Protein AF-A0A8H4XJY9-F1 (afdb_monomer_lite)

Radius of gyration: 16.16 Å; chains: 1; bounding box: 42×46×30 Å

Structure (mmCIF, N/CA/C/O backbone):
data_AF-A0A8H4XJY9-F1
#
_entry.id   AF-A0A8H4XJY9-F1
#
loop_
_atom_site.group_PDB
_atom_site.id
_atom_site.type_symbol
_atom_site.label_atom_id
_atom_site.label_alt_id
_atom_site.label_comp_id
_atom_site.label_asym_id
_atom_site.label_entity_id
_atom_site.label_seq_id
_atom_site.pdbx_PDB_ins_code
_atom_site.Cartn_x
_atom_site.Cartn_y
_atom_site.Cartn_z
_atom_site.occupancy
_atom_site.B_iso_or_equiv
_atom_site.auth_seq_id
_atom_site.auth_comp_id
_atom_site.auth_asym_id
_atom_site.auth_atom_id
_atom_site.pdbx_PDB_model_num
ATOM 1 N N . MET A 1 1 ? 28.088 33.452 -15.073 1.00 47.16 1 MET A N 1
ATOM 2 C CA . MET A 1 1 ? 26.751 33.567 -14.456 1.00 47.16 1 MET A CA 1
ATOM 3 C C . MET A 1 1 ? 26.428 32.186 -13.914 1.00 47.16 1 MET A C 1
ATOM 5 O O . MET A 1 1 ? 26.404 31.255 -14.706 1.00 47.16 1 MET A O 1
ATOM 9 N N . ILE A 1 2 ? 26.372 32.020 -12.593 1.00 55.94 2 ILE A N 1
ATOM 10 C CA . ILE A 1 2 ? 26.148 30.717 -11.950 1.00 55.94 2 ILE A CA 1
ATOM 11 C C . ILE A 1 2 ? 24.665 30.687 -11.594 1.00 55.94 2 ILE A C 1
ATOM 13 O O . ILE A 1 2 ? 24.213 31.558 -10.857 1.00 55.94 2 ILE A O 1
ATOM 17 N N . ALA A 1 3 ? 23.905 29.767 -12.183 1.00 64.62 3 ALA A N 1
ATOM 18 C CA . ALA A 1 3 ? 22.497 29.603 -11.847 1.00 64.62 3 ALA A CA 1
ATOM 19 C C . ALA A 1 3 ? 22.387 28.984 -10.446 1.00 64.62 3 ALA A C 1
ATOM 21 O O . ALA A 1 3 ? 23.001 27.953 -10.175 1.00 64.62 3 ALA A O 1
ATOM 22 N N . SER A 1 4 ? 21.632 29.627 -9.560 1.00 72.00 4 SER A N 1
ATOM 23 C CA . SER A 1 4 ? 21.291 29.118 -8.232 1.00 72.00 4 SER A CA 1
ATOM 24 C C . SER A 1 4 ? 19.888 28.522 -8.263 1.00 72.00 4 SER A C 1
ATOM 26 O O . SER A 1 4 ? 18.955 29.158 -8.747 1.00 72.00 4 SER A O 1
ATOM 28 N N . VAL A 1 5 ? 19.739 27.298 -7.755 1.00 76.44 5 VAL A N 1
ATOM 29 C CA . VAL A 1 5 ? 18.430 26.663 -7.567 1.00 76.44 5 VAL A CA 1
ATOM 30 C C . VAL A 1 5 ? 17.762 27.318 -6.360 1.00 76.44 5 VAL A C 1
ATOM 32 O O . VAL A 1 5 ? 18.230 27.163 -5.236 1.00 76.44 5 VAL A O 1
ATOM 35 N N . GLU A 1 6 ? 16.697 28.079 -6.601 1.00 72.56 6 GLU A N 1
ATOM 36 C CA . GLU A 1 6 ? 15.951 28.799 -5.556 1.00 72.56 6 GLU A CA 1
ATOM 37 C C . GLU A 1 6 ? 14.914 27.914 -4.853 1.00 72.56 6 GLU A C 1
ATOM 39 O O . GLU A 1 6 ? 14.507 28.198 -3.728 1.00 72.56 6 GLU A O 1
ATOM 44 N N . TRP A 1 7 ? 14.503 26.819 -5.495 1.00 56.69 7 TRP A N 1
ATOM 45 C CA . TRP A 1 7 ? 13.544 25.875 -4.943 1.00 56.69 7 TRP A CA 1
ATOM 46 C C . TRP A 1 7 ? 13.776 24.476 -5.507 1.00 56.69 7 TRP A C 1
ATOM 48 O O . TRP A 1 7 ? 13.939 24.296 -6.714 1.00 56.69 7 TRP A O 1
ATOM 58 N N . ALA A 1 8 ? 13.771 23.491 -4.618 1.00 61.44 8 ALA A N 1
ATOM 59 C CA . ALA A 1 8 ? 13.708 22.082 -4.959 1.00 61.44 8 ALA A CA 1
ATOM 60 C C . ALA A 1 8 ? 12.428 21.511 -4.343 1.00 61.44 8 ALA A C 1
ATOM 62 O O . ALA A 1 8 ? 12.099 21.816 -3.193 1.00 61.44 8 ALA A O 1
ATOM 63 N N . THR A 1 9 ? 11.707 20.684 -5.100 1.00 55.88 9 THR A N 1
ATOM 64 C CA . THR A 1 9 ? 10.664 19.815 -4.547 1.00 55.88 9 THR A CA 1
ATOM 65 C C . THR A 1 9 ? 11.265 18.976 -3.422 1.00 55.88 9 THR A C 1
ATOM 67 O O . THR A 1 9 ? 12.383 18.479 -3.571 1.00 55.88 9 THR A O 1
ATOM 70 N N . SER A 1 10 ? 10.538 18.777 -2.318 1.00 54.72 10 SER A N 1
ATOM 71 C CA . SER A 1 10 ? 10.903 17.716 -1.373 1.00 54.72 10 SER A CA 1
ATOM 72 C C . SER A 1 10 ? 11.028 16.395 -2.143 1.00 54.72 10 SER A C 1
ATOM 74 O O . SER A 1 10 ? 10.268 16.174 -3.087 1.00 54.72 10 SER A O 1
ATOM 76 N N . GLU A 1 11 ? 11.974 15.528 -1.769 1.00 66.62 11 GLU A N 1
ATOM 77 C CA . GLU A 1 11 ? 12.226 14.215 -2.401 1.00 66.62 11 GLU A CA 1
ATOM 78 C C . GLU A 1 11 ? 11.092 13.204 -2.131 1.00 66.62 11 GLU A C 1
ATOM 80 O O . GLU A 1 11 ? 11.316 12.037 -1.818 1.00 66.62 11 GLU A O 1
ATOM 85 N N . THR A 1 12 ? 9.843 13.661 -2.184 1.00 67.75 12 THR A N 1
ATOM 86 C CA . THR A 1 12 ? 8.674 12.812 -2.021 1.00 67.75 12 THR A CA 1
ATOM 87 C C . THR A 1 12 ? 8.474 12.088 -3.346 1.00 67.75 12 THR A C 1
ATOM 89 O O . THR A 1 12 ? 8.317 12.754 -4.374 1.00 67.75 12 THR A O 1
ATOM 92 N N . PRO A 1 13 ? 8.507 10.748 -3.361 1.00 77.50 13 PRO A N 1
ATOM 93 C CA . PRO A 1 13 ? 8.256 10.011 -4.587 1.00 77.50 13 PRO A CA 1
ATOM 94 C C . PRO A 1 13 ? 6.839 10.328 -5.094 1.00 77.50 13 PRO A C 1
ATOM 96 O O . PRO A 1 13 ? 5.952 10.571 -4.273 1.00 77.50 13 PRO A O 1
ATOM 99 N N . PRO A 1 14 ? 6.592 10.338 -6.415 1.00 85.44 14 PRO A N 1
ATOM 100 C CA . PRO A 1 14 ? 5.239 10.443 -6.951 1.00 85.44 14 PRO A CA 1
ATOM 101 C C . PRO A 1 14 ? 4.341 9.363 -6.335 1.00 85.44 14 PRO A C 1
ATOM 103 O O . PRO A 1 14 ? 4.655 8.173 -6.417 1.00 85.44 14 PRO A O 1
ATOM 106 N N . LEU A 1 15 ? 3.251 9.807 -5.706 1.00 90.12 15 LEU A N 1
ATOM 107 C CA . LEU A 1 15 ? 2.225 8.977 -5.078 1.00 90.12 15 LEU A CA 1
ATOM 108 C C . LEU A 1 15 ? 0.909 9.204 -5.816 1.00 90.12 15 LEU A C 1
ATOM 110 O O . LEU A 1 15 ? 0.462 10.344 -5.920 1.00 90.12 15 LEU A O 1
ATOM 114 N N . GLU A 1 16 ? 0.289 8.136 -6.294 1.00 91.50 16 GLU A N 1
ATOM 115 C CA . GLU A 1 16 ? -0.955 8.194 -7.060 1.00 91.50 16 GLU A CA 1
ATOM 116 C C . GLU A 1 16 ? -1.907 7.063 -6.668 1.00 91.50 16 GLU A C 1
ATOM 118 O O . GLU A 1 16 ? -1.515 6.104 -5.998 1.00 91.50 16 GLU A O 1
ATOM 123 N N . LEU A 1 17 ? -3.169 7.184 -7.094 1.00 94.00 17 LEU A N 1
ATOM 124 C CA . LEU A 1 17 ? -4.217 6.170 -6.899 1.00 94.00 17 LEU A CA 1
ATOM 125 C C . LEU A 1 17 ? -4.333 5.692 -5.430 1.00 94.00 17 LEU A C 1
ATOM 127 O O . LEU A 1 17 ? -4.168 4.499 -5.149 1.00 94.00 17 LEU A O 1
ATOM 131 N N . PRO A 1 18 ? -4.561 6.610 -4.467 1.00 94.94 18 PRO A N 1
ATOM 132 C CA . PRO A 1 18 ? -4.663 6.243 -3.064 1.00 94.94 18 PRO A CA 1
ATOM 133 C C . PRO A 1 18 ? -5.955 5.467 -2.785 1.00 94.94 18 PRO A C 1
ATOM 135 O O . PRO A 1 18 ? -7.036 5.830 -3.245 1.00 94.94 18 PRO A O 1
ATOM 138 N N . THR A 1 19 ? -5.851 4.442 -1.948 1.00 97.00 19 THR A N 1
ATOM 139 C CA . THR A 1 19 ? -6.973 3.654 -1.441 1.00 97.00 19 THR A CA 1
ATOM 140 C C . THR A 1 19 ? -6.792 3.362 0.051 1.00 97.00 19 THR A C 1
ATOM 142 O O . THR A 1 19 ? -5.705 3.514 0.615 1.00 97.00 19 THR A O 1
ATOM 145 N N . LEU A 1 20 ? -7.867 2.953 0.713 1.00 97.25 20 LEU A N 1
ATOM 146 C CA . LEU A 1 20 ? -7.906 2.609 2.136 1.00 97.25 20 LEU A CA 1
ATOM 147 C C . LEU A 1 20 ? -8.971 1.537 2.379 1.00 97.25 20 LEU A C 1
ATOM 149 O O . LEU A 1 20 ? -9.737 1.210 1.472 1.00 97.25 20 LEU A O 1
ATOM 153 N N . ASN A 1 21 ? -9.048 0.998 3.597 1.00 96.81 21 ASN A N 1
ATOM 154 C CA . ASN A 1 21 ? -10.118 0.067 3.953 1.00 96.81 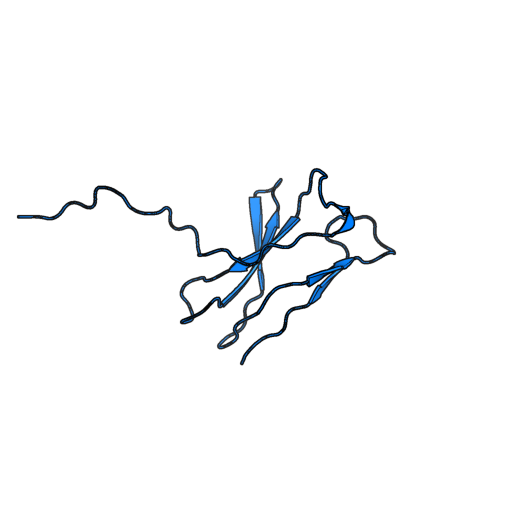21 ASN A CA 1
ATOM 155 C C . ASN A 1 21 ? -11.493 0.762 3.855 1.00 96.81 21 ASN A C 1
ATOM 157 O O . ASN A 1 21 ? -11.752 1.674 4.643 1.00 96.81 21 ASN A O 1
ATOM 161 N N . PRO A 1 22 ? -12.410 0.331 2.962 1.00 94.69 22 PRO A N 1
ATOM 162 C CA . PRO A 1 22 ? -13.677 1.028 2.731 1.00 94.69 22 PRO A CA 1
ATOM 163 C C . PRO A 1 22 ? -14.543 1.231 3.985 1.00 94.69 22 PRO A C 1
ATOM 165 O O . PRO A 1 22 ? -15.321 2.184 4.043 1.00 94.69 22 PRO A O 1
ATOM 168 N N . ALA A 1 23 ? -14.384 0.391 5.016 1.00 93.56 23 ALA A N 1
ATOM 169 C CA . ALA A 1 23 ? -15.065 0.541 6.306 1.00 93.56 23 ALA A CA 1
ATOM 170 C C . ALA A 1 23 ? -14.708 1.845 7.056 1.00 93.56 23 ALA A C 1
ATOM 172 O O . ALA A 1 23 ? -15.431 2.259 7.969 1.00 93.56 23 ALA A O 1
ATOM 173 N N . TYR A 1 24 ? -13.615 2.5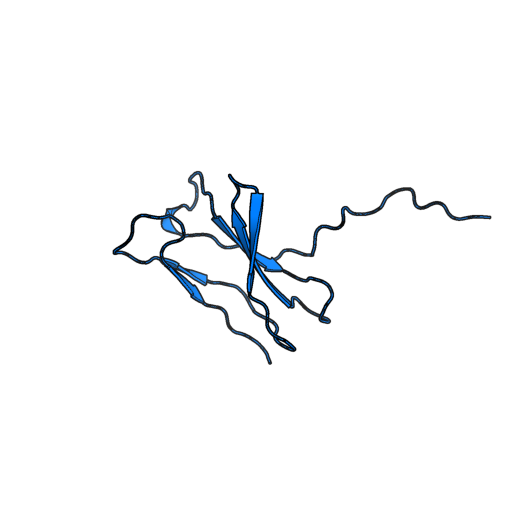00 6.655 1.00 95.38 24 TYR A N 1
ATOM 174 C CA . TYR A 1 24 ? -13.078 3.727 7.239 1.00 95.38 24 TYR A CA 1
ATOM 175 C C . TYR A 1 24 ? -13.284 4.959 6.349 1.00 95.38 24 TYR A C 1
ATOM 177 O O . TYR A 1 24 ? -12.826 6.049 6.689 1.00 95.38 24 TYR A O 1
ATOM 185 N N . LEU A 1 25 ? -14.022 4.844 5.237 1.00 94.88 25 LEU A N 1
ATOM 186 C CA . LEU A 1 25 ? -14.402 6.013 4.443 1.00 94.88 25 LEU A CA 1
ATOM 187 C C . LEU A 1 25 ? -15.104 7.049 5.327 1.00 94.88 25 LEU A C 1
ATOM 189 O O . LEU A 1 25 ? -16.038 6.728 6.062 1.00 94.88 25 LEU A O 1
ATOM 193 N N . THR A 1 26 ? -14.666 8.308 5.233 1.00 95.19 26 THR A N 1
ATOM 194 C CA . THR A 1 26 ? -15.163 9.446 6.038 1.00 95.19 26 THR A CA 1
ATOM 195 C C . THR A 1 26 ? -14.951 9.325 7.553 1.00 95.19 26 THR A C 1
ATOM 197 O O . THR A 1 26 ? -15.532 10.088 8.325 1.00 95.19 26 THR A O 1
ATOM 200 N N . ARG A 1 27 ? -14.104 8.393 7.997 1.00 95.00 27 ARG A N 1
ATOM 201 C CA . ARG A 1 27 ? -13.723 8.204 9.400 1.00 95.00 27 ARG A CA 1
ATOM 202 C C . ARG A 1 27 ? -12.214 8.416 9.541 1.00 95.00 27 ARG A C 1
ATOM 204 O O . ARG A 1 27 ? -11.501 8.303 8.548 1.00 95.00 27 ARG A O 1
ATOM 211 N N . PRO A 1 28 ? -11.710 8.732 10.744 1.00 95.56 28 PRO A N 1
ATOM 212 C CA . PRO A 1 28 ? -10.275 8.677 10.995 1.00 95.56 28 PRO A CA 1
ATOM 213 C C . PRO A 1 28 ? -9.736 7.283 10.647 1.00 95.56 28 PRO A C 1
ATOM 215 O O . PRO A 1 28 ? -10.294 6.288 11.110 1.00 95.56 28 PRO A O 1
ATOM 218 N N . HIS A 1 29 ? -8.685 7.227 9.832 1.00 95.94 29 HIS A N 1
ATOM 219 C CA . HIS A 1 29 ? -8.056 5.997 9.352 1.00 95.94 29 HIS A CA 1
ATOM 220 C C . HIS A 1 29 ? -6.536 6.070 9.537 1.00 95.94 29 HIS A C 1
ATOM 222 O O . HIS A 1 29 ? -5.936 7.151 9.499 1.00 95.94 29 HIS A O 1
ATOM 228 N N . ARG A 1 30 ? -5.910 4.919 9.759 1.00 96.81 30 ARG A N 1
ATOM 229 C CA . ARG A 1 30 ? -4.473 4.784 10.002 1.00 96.81 30 ARG A CA 1
ATOM 230 C C . ARG A 1 30 ? -3.701 4.406 8.745 1.00 96.81 30 ARG A C 1
ATOM 232 O O . ARG A 1 30 ? -2.597 4.908 8.537 1.00 96.81 30 ARG A O 1
ATOM 239 N N . TYR A 1 31 ? -4.256 3.538 7.905 1.00 97.69 31 TYR A N 1
ATOM 240 C CA . TYR A 1 31 ? -3.533 2.924 6.797 1.00 97.69 31 TYR A CA 1
ATOM 241 C C . TYR A 1 31 ? -3.996 3.451 5.447 1.00 97.69 31 TYR A C 1
ATOM 243 O O . TYR A 1 31 ? -5.167 3.371 5.087 1.00 97.69 31 TYR A O 1
ATOM 251 N N . THR A 1 32 ? -3.044 3.951 4.664 1.00 97.06 32 THR A N 1
ATOM 252 C CA . THR A 1 32 ? -3.280 4.357 3.273 1.00 97.06 32 THR A CA 1
ATOM 253 C C . THR A 1 32 ? -2.403 3.527 2.349 1.00 97.06 32 THR A C 1
ATOM 255 O O . THR A 1 32 ? -1.212 3.363 2.611 1.00 97.06 32 THR A O 1
ATOM 258 N N . TYR A 1 33 ? -2.977 3.015 1.266 1.00 97.12 33 TYR A N 1
ATOM 259 C CA . TYR A 1 33 ? -2.259 2.288 0.224 1.00 97.12 33 TYR A CA 1
ATOM 260 C C . TYR A 1 33 ? -2.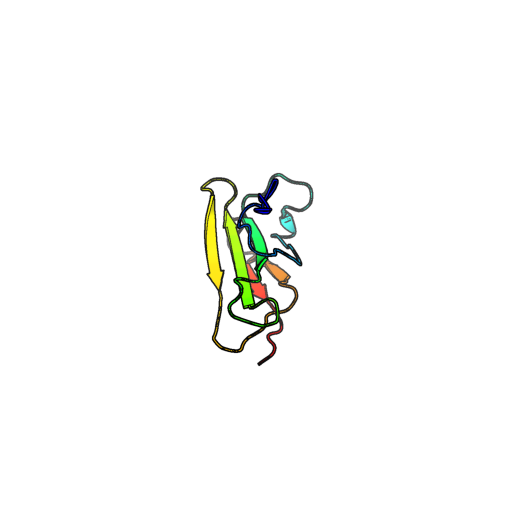198 3.154 -1.025 1.00 97.12 33 TYR A C 1
ATOM 262 O O . TYR A 1 33 ? -3.210 3.726 -1.414 1.00 97.12 33 TYR A O 1
ATOM 270 N N . VAL A 1 34 ? -1.032 3.281 -1.645 1.00 95.56 34 VAL A N 1
ATOM 271 C CA . VAL A 1 34 ? -0.852 4.151 -2.815 1.00 95.56 34 VAL A CA 1
ATOM 272 C C . VAL A 1 34 ? 0.084 3.489 -3.807 1.00 95.56 34 VAL A C 1
ATOM 274 O O . VAL A 1 34 ? 0.977 2.733 -3.418 1.00 95.56 34 VAL A O 1
ATOM 277 N N . VAL A 1 35 ? -0.075 3.810 -5.081 1.00 94.81 35 VAL A N 1
ATOM 278 C CA . VAL A 1 35 ? 0.910 3.457 -6.094 1.00 94.81 35 VAL A CA 1
ATOM 279 C C . VAL A 1 35 ? 2.047 4.479 -6.038 1.00 94.81 35 VAL A C 1
ATOM 281 O O . VAL A 1 35 ? 1.809 5.684 -5.988 1.00 94.81 35 VAL A O 1
ATOM 284 N N . VAL A 1 36 ? 3.292 4.005 -6.017 1.00 92.50 36 VAL A N 1
ATOM 285 C CA . VAL A 1 36 ? 4.490 4.837 -5.854 1.00 92.50 36 VAL A CA 1
ATOM 286 C C . VAL A 1 36 ? 5.434 4.687 -7.043 1.00 92.50 36 VAL A C 1
ATOM 288 O O . VAL A 1 36 ? 5.645 3.588 -7.552 1.00 92.50 36 VAL A O 1
ATOM 291 N N . GLY A 1 37 ? 6.037 5.791 -7.482 1.00 88.19 37 GLY A N 1
ATOM 292 C CA . GLY A 1 37 ? 7.173 5.771 -8.402 1.00 88.19 37 GLY A CA 1
ATOM 293 C C . GLY A 1 37 ? 8.464 6.097 -7.664 1.00 88.19 37 GLY A C 1
ATOM 294 O O . GLY A 1 37 ? 8.660 7.222 -7.221 1.00 88.19 37 GLY A O 1
ATOM 295 N N . ARG A 1 38 ? 9.379 5.136 -7.533 1.00 80.19 38 ARG A N 1
ATOM 296 C CA . ARG A 1 38 ? 10.661 5.334 -6.829 1.00 80.19 38 ARG A CA 1
ATOM 297 C C . ARG A 1 38 ? 11.818 5.661 -7.775 1.00 80.19 38 ARG A C 1
ATOM 299 O O . ARG A 1 38 ? 12.977 5.605 -7.371 1.00 80.19 38 ARG A O 1
ATOM 306 N N . GLY A 1 39 ? 11.513 5.964 -9.037 1.00 73.31 39 GLY A N 1
ATOM 307 C CA . GLY A 1 39 ? 12.501 6.278 -10.069 1.00 73.31 39 GLY A CA 1
ATOM 308 C C . GLY A 1 39 ? 13.302 5.070 -10.559 1.00 73.31 39 GLY A C 1
ATOM 309 O O . GLY A 1 39 ? 14.347 5.256 -11.179 1.00 73.31 39 GLY A O 1
ATOM 310 N N . LYS A 1 40 ? 12.850 3.835 -10.286 1.00 70.50 40 LYS A N 1
ATOM 311 C CA . LYS A 1 40 ? 13.496 2.602 -10.777 1.00 70.50 40 LYS A CA 1
ATOM 312 C C . LYS A 1 40 ? 12.877 2.079 -12.077 1.00 70.50 40 LYS A C 1
ATOM 314 O O . LYS A 1 40 ? 13.399 1.127 -12.651 1.00 70.50 40 LYS A O 1
ATOM 319 N N . SER A 1 41 ? 11.794 2.701 -12.535 1.00 65.62 41 SER A N 1
ATOM 320 C CA . SER A 1 41 ? 11.110 2.433 -13.801 1.00 65.62 41 SER A CA 1
ATOM 321 C C . SER A 1 41 ? 10.729 3.751 -14.485 1.00 65.62 41 SER A C 1
ATOM 323 O O . SER A 1 41 ? 10.804 4.826 -13.888 1.00 65.62 41 SER A O 1
ATOM 325 N N . THR A 1 42 ? 10.315 3.669 -15.750 1.00 67.56 42 THR A N 1
ATOM 326 C CA . THR A 1 42 ? 9.707 4.785 -16.493 1.00 67.56 42 THR A CA 1
ATOM 327 C C . THR A 1 42 ? 8.310 5.133 -15.966 1.00 67.56 42 THR A C 1
ATOM 329 O O . THR A 1 42 ? 7.841 6.249 -16.179 1.00 67.56 42 THR A O 1
ATOM 332 N N . PHE A 1 43 ? 7.653 4.200 -15.272 1.00 73.12 43 PHE A N 1
ATOM 333 C CA . PHE A 1 43 ? 6.321 4.375 -14.695 1.00 73.12 43 PHE A CA 1
ATOM 334 C C . PHE A 1 43 ? 6.318 4.102 -13.185 1.00 73.12 43 PHE A C 1
ATOM 336 O O . PHE A 1 43 ? 7.369 3.870 -12.584 1.00 73.12 43 PHE A O 1
ATOM 343 N N . LEU A 1 44 ? 5.139 4.151 -12.560 1.00 82.00 44 LEU A N 1
ATOM 344 C CA . LEU A 1 44 ? 4.990 3.768 -11.161 1.00 82.00 44 LEU A CA 1
ATOM 345 C C . LEU A 1 44 ? 5.449 2.308 -10.966 1.00 82.00 44 LEU A C 1
ATOM 347 O O . LEU A 1 44 ? 5.110 1.429 -11.763 1.00 82.00 44 LEU A O 1
ATOM 351 N N . ASP A 1 45 ? 6.272 2.075 -9.943 1.00 88.25 45 ASP A N 1
ATOM 352 C CA . ASP A 1 45 ? 7.105 0.869 -9.793 1.00 88.25 45 ASP A CA 1
ATOM 353 C C . ASP A 1 45 ? 6.827 0.088 -8.506 1.00 88.25 45 ASP A C 1
ATOM 355 O O . ASP A 1 45 ? 7.596 -0.796 -8.116 1.00 88.25 45 ASP A O 1
ATOM 359 N N . GLY A 1 46 ? 5.738 0.431 -7.819 1.00 92.69 46 GLY A N 1
ATOM 360 C CA . GLY A 1 46 ? 5.420 -0.181 -6.549 1.00 92.69 46 GLY A CA 1
ATOM 361 C C . GLY A 1 46 ? 4.099 0.227 -5.945 1.00 92.69 46 GLY A C 1
ATOM 362 O O . GLY A 1 46 ? 3.449 1.174 -6.379 1.00 92.69 46 GLY A O 1
ATOM 363 N N . ILE A 1 47 ? 3.755 -0.479 -4.876 1.00 95.50 47 ILE A N 1
ATOM 364 C CA . ILE A 1 47 ? 2.658 -0.128 -3.984 1.00 95.50 47 ILE A CA 1
ATOM 365 C C . ILE A 1 47 ? 3.241 0.118 -2.594 1.00 95.50 47 ILE A C 1
ATOM 367 O O . ILE A 1 47 ? 4.037 -0.677 -2.093 1.00 95.50 47 ILE A O 1
ATOM 371 N N . MET A 1 48 ? 2.846 1.220 -1.967 1.00 95.31 48 MET A N 1
ATOM 372 C CA . MET A 1 48 ? 3.231 1.590 -0.610 1.00 95.31 48 MET A CA 1
ATOM 373 C C . MET A 1 48 ? 2.025 1.481 0.320 1.00 95.31 48 MET A C 1
ATOM 375 O O . MET A 1 48 ? 0.976 2.045 0.028 1.00 95.31 48 MET A O 1
ATOM 379 N N . LYS A 1 49 ? 2.198 0.822 1.466 1.00 96.81 49 LYS A N 1
ATOM 380 C CA . LYS A 1 49 ? 1.341 0.963 2.648 1.00 96.81 49 LYS A CA 1
ATOM 381 C C . LYS A 1 49 ? 1.982 1.991 3.576 1.00 96.81 49 LYS A C 1
ATOM 383 O O . LYS A 1 49 ? 3.129 1.813 3.982 1.00 96.81 49 LYS A O 1
ATOM 388 N N . PHE A 1 50 ? 1.247 3.040 3.913 1.00 96.25 50 PHE A N 1
ATOM 389 C CA . PHE A 1 50 ? 1.654 4.086 4.845 1.00 96.25 50 PHE A CA 1
ATOM 390 C C . PHE A 1 50 ? 0.853 3.985 6.143 1.00 96.25 50 PHE A C 1
ATOM 392 O O . PHE A 1 50 ? -0.375 3.897 6.100 1.00 96.25 50 PHE A O 1
ATOM 399 N N . ASP A 1 51 ? 1.554 4.010 7.275 1.00 96.88 51 ASP A N 1
ATOM 400 C CA . ASP A 1 51 ? 0.986 4.082 8.620 1.00 96.88 51 ASP A CA 1
ATOM 401 C C . ASP A 1 51 ? 1.050 5.530 9.131 1.00 96.88 51 ASP A C 1
ATOM 403 O O . ASP A 1 51 ? 2.134 6.070 9.359 1.00 96.88 51 ASP A O 1
ATOM 407 N N . SER A 1 52 ? -0.103 6.179 9.302 1.00 94.94 52 SER A N 1
ATOM 408 C CA . SER A 1 52 ? -0.166 7.592 9.695 1.00 94.94 52 SER A CA 1
ATOM 409 C C . SER A 1 52 ? 0.208 7.848 11.162 1.00 94.94 52 SER A C 1
ATOM 411 O O . SER A 1 52 ? 0.611 8.966 11.493 1.00 94.94 52 SER A O 1
ATOM 413 N N . GLU A 1 53 ? 0.132 6.832 12.029 1.00 95.38 53 GLU A N 1
ATOM 414 C CA . GLU A 1 53 ? 0.473 6.947 13.450 1.00 95.38 53 GLU A CA 1
ATOM 415 C C . GLU A 1 53 ? 1.978 6.783 13.675 1.00 95.38 53 GLU A C 1
ATOM 417 O O . GLU A 1 53 ? 2.607 7.627 14.319 1.00 95.38 53 GLU A O 1
ATOM 422 N N . THR A 1 54 ? 2.572 5.716 13.130 1.00 95.69 54 THR A N 1
ATOM 423 C CA . THR A 1 54 ? 4.007 5.421 13.311 1.00 95.69 54 THR A CA 1
ATOM 424 C C . THR A 1 54 ? 4.892 6.131 12.291 1.00 95.69 54 THR A C 1
ATOM 426 O O . THR A 1 54 ? 6.092 6.281 12.520 1.00 95.69 54 THR A O 1
ATOM 429 N N . ARG A 1 55 ? 4.302 6.613 11.185 1.00 93.44 55 ARG A N 1
ATOM 430 C CA . ARG A 1 55 ? 4.988 7.152 9.996 1.00 93.44 55 ARG A CA 1
ATOM 431 C C . ARG A 1 55 ? 5.863 6.125 9.278 1.00 93.44 55 ARG A C 1
ATOM 433 O O . ARG A 1 55 ? 6.753 6.498 8.514 1.00 93.44 55 ARG A O 1
ATOM 440 N N . GLU A 1 56 ? 5.619 4.841 9.513 1.00 95.12 56 GLU A N 1
ATOM 441 C CA . GLU A 1 56 ? 6.312 3.760 8.826 1.00 95.12 56 GLU A CA 1
ATOM 442 C C . GLU A 1 56 ? 5.702 3.505 7.445 1.00 95.12 56 GLU A C 1
ATOM 444 O O . GLU A 1 56 ? 4.518 3.744 7.189 1.00 95.12 56 GLU A O 1
ATOM 449 N N . THR A 1 57 ? 6.539 3.011 6.535 1.00 93.88 57 THR A N 1
ATOM 450 C CA . THR A 1 57 ? 6.138 2.652 5.174 1.00 93.88 57 THR A CA 1
ATOM 451 C C . THR A 1 57 ? 6.582 1.235 4.859 1.00 93.88 57 THR A C 1
ATOM 453 O O . THR A 1 57 ? 7.706 0.833 5.162 1.00 93.88 57 THR A O 1
ATOM 456 N N . LEU A 1 58 ? 5.693 0.476 4.227 1.00 94.62 58 LEU A N 1
ATOM 457 C CA . LEU A 1 58 ? 5.981 -0.841 3.678 1.00 94.62 58 LEU A CA 1
ATOM 458 C C . LEU A 1 58 ? 5.779 -0.786 2.168 1.00 94.62 58 LEU A C 1
ATOM 460 O O . LEU A 1 58 ? 4.772 -0.263 1.698 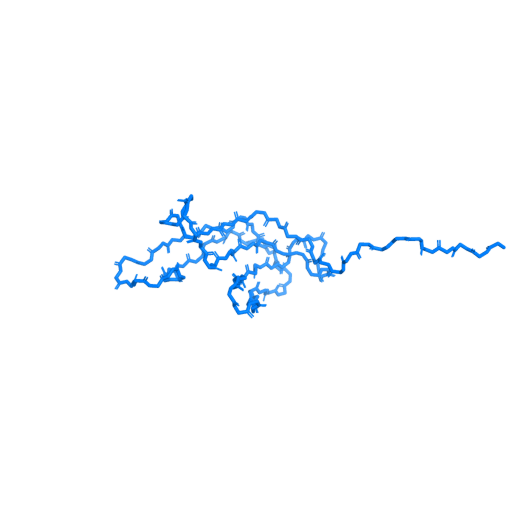1.00 94.62 58 LEU A O 1
ATOM 464 N N . PHE A 1 59 ? 6.715 -1.351 1.416 1.00 93.44 59 PHE A N 1
ATOM 465 C CA . PHE A 1 59 ? 6.672 -1.349 -0.041 1.00 93.44 59 PHE A CA 1
ATOM 466 C C . PHE A 1 59 ? 6.556 -2.771 -0.575 1.00 93.44 59 PHE A C 1
ATOM 468 O O . PHE A 1 59 ? 7.342 -3.641 -0.201 1.00 93.44 59 PHE A O 1
ATOM 475 N N . TRP A 1 60 ? 5.625 -2.978 -1.500 1.00 94.50 60 TRP A N 1
ATOM 476 C CA . TRP A 1 60 ? 5.646 -4.107 -2.420 1.00 94.50 60 TRP A CA 1
ATOM 477 C C . TRP A 1 60 ? 6.198 -3.627 -3.753 1.00 94.50 60 TRP A C 1
ATOM 479 O O . TRP A 1 60 ? 5.646 -2.675 -4.304 1.00 94.50 60 TRP A O 1
ATOM 489 N N . THR A 1 61 ? 7.256 -4.276 -4.250 1.00 91.56 61 THR A N 1
ATOM 490 C CA . THR A 1 61 ? 7.840 -4.025 -5.576 1.00 91.56 61 THR A CA 1
ATOM 491 C C . THR A 1 61 ? 8.519 -5.258 -6.125 1.00 91.56 61 THR A C 1
ATOM 493 O O . THR A 1 61 ? 9.173 -5.961 -5.359 1.00 91.56 61 THR A O 1
ATOM 496 N N . GLU A 1 62 ? 8.487 -5.401 -7.442 1.00 90.38 62 GLU A N 1
ATOM 497 C CA . GLU A 1 62 ? 9.154 -6.467 -8.182 1.00 90.38 62 GLU A CA 1
ATOM 498 C C . GLU A 1 62 ? 9.870 -5.871 -9.407 1.00 90.38 62 GLU A C 1
ATOM 500 O O . GLU A 1 62 ? 9.514 -4.790 -9.886 1.00 90.38 62 GLU A O 1
ATOM 505 N N . HIS A 1 63 ? 10.934 -6.521 -9.887 1.00 88.56 63 HIS A N 1
ATOM 506 C CA . HIS A 1 63 ? 11.676 -6.032 -11.053 1.00 88.56 63 HIS A CA 1
ATOM 507 C C . HIS A 1 63 ? 10.806 -6.061 -12.315 1.00 88.56 63 HIS A C 1
ATOM 509 O O . HIS A 1 63 ? 10.097 -7.032 -12.536 1.00 88.56 63 HIS A O 1
ATOM 515 N N . ALA A 1 64 ? 10.907 -5.012 -13.141 1.00 86.62 64 ALA A N 1
ATOM 516 C CA . ALA A 1 64 ? 10.165 -4.846 -14.396 1.00 86.62 64 ALA A CA 1
ATOM 517 C C . ALA A 1 64 ? 8.627 -4.827 -14.268 1.00 86.62 64 ALA A C 1
ATOM 519 O O . ALA A 1 64 ? 7.946 -4.802 -15.280 1.00 86.62 64 ALA A O 1
ATOM 520 N N . GLN A 1 65 ? 8.082 -4.730 -13.051 1.00 89.88 65 GLN A N 1
ATOM 521 C CA . GLN A 1 65 ? 6.639 -4.726 -12.829 1.00 89.88 65 GLN A CA 1
ATOM 522 C C . GLN A 1 65 ? 6.085 -3.336 -12.516 1.00 89.88 65 GLN A C 1
ATOM 524 O O . GLN A 1 65 ? 6.625 -2.594 -11.690 1.00 89.88 65 GLN A O 1
ATOM 529 N N . SER A 1 66 ? 4.953 -3.012 -13.140 1.00 91.50 66 SER A N 1
ATOM 530 C CA . SER A 1 66 ? 4.202 -1.778 -12.910 1.00 91.50 66 SER A CA 1
ATOM 531 C C . SER A 1 66 ? 2.787 -2.094 -12.414 1.00 91.50 66 SER A C 1
ATOM 533 O O . SER A 1 66 ? 1.944 -2.532 -13.202 1.00 91.50 66 SER A O 1
ATOM 535 N N . PRO A 1 67 ? 2.499 -1.893 -11.114 1.00 93.44 67 PRO A N 1
ATOM 536 C CA . PRO A 1 67 ? 1.162 -2.099 -10.570 1.00 93.44 67 PRO A CA 1
ATOM 537 C C . PRO A 1 67 ? 0.196 -0.984 -10.989 1.00 93.44 67 PRO A C 1
ATOM 539 O O . PRO A 1 67 ? 0.567 0.189 -11.071 1.00 93.44 67 PRO A O 1
ATOM 542 N N . GLY A 1 68 ? -1.062 -1.357 -11.218 1.00 92.50 68 GLY A N 1
ATOM 543 C CA . GLY A 1 68 ? -2.186 -0.440 -11.391 1.00 92.50 68 GLY A CA 1
ATOM 544 C C . GLY A 1 68 ? -2.857 -0.061 -10.067 1.00 92.50 68 GLY A C 1
ATOM 545 O O . GLY A 1 68 ? -2.299 -0.258 -8.985 1.00 92.50 68 GLY A O 1
ATOM 546 N N . GLU A 1 69 ? -4.087 0.455 -10.157 1.00 94.19 69 GLU A N 1
ATOM 547 C CA . GLU A 1 69 ? -4.880 0.878 -8.997 1.00 94.19 69 GLU A CA 1
ATOM 548 C C . GLU A 1 69 ? -5.076 -0.272 -7.990 1.00 94.19 69 GLU A C 1
ATOM 550 O O . GLU A 1 69 ? -5.591 -1.334 -8.357 1.00 94.19 69 GLU A O 1
ATOM 555 N N . PRO A 1 70 ? -4.663 -0.088 -6.726 1.00 95.56 70 PRO A N 1
ATOM 556 C CA . PRO A 1 70 ? -4.907 -1.058 -5.680 1.00 95.56 70 PRO A CA 1
ATOM 557 C C . PRO A 1 70 ? -6.356 -0.986 -5.185 1.00 95.56 70 PRO A C 1
ATOM 559 O O . PRO A 1 70 ? -6.914 0.087 -4.966 1.00 95.56 70 PRO A O 1
ATOM 562 N N . ILE A 1 71 ? -6.942 -2.151 -4.920 1.00 96.69 71 ILE A N 1
ATOM 563 C CA . ILE A 1 71 ? -8.271 -2.317 -4.330 1.00 96.69 71 ILE A CA 1
ATOM 564 C C . ILE A 1 71 ? -8.113 -3.079 -3.017 1.00 96.69 71 ILE A C 1
ATOM 566 O O . ILE A 1 71 ? -7.616 -4.207 -3.004 1.00 96.69 71 ILE A O 1
ATOM 570 N N . PHE A 1 72 ? -8.540 -2.472 -1.910 1.00 97.12 72 PHE A N 1
ATOM 571 C CA . PHE A 1 72 ? -8.546 -3.134 -0.609 1.00 97.12 72 PHE A CA 1
ATOM 572 C C . PHE A 1 72 ? -9.807 -3.987 -0.436 1.00 97.12 72 PHE A C 1
ATOM 574 O O . PHE A 1 72 ? -10.926 -3.498 -0.597 1.00 97.12 72 PHE A O 1
ATOM 581 N N . VAL A 1 73 ? -9.622 -5.254 -0.068 1.00 96.38 73 VAL A N 1
ATOM 582 C CA . VAL A 1 73 ? -10.701 -6.194 0.252 1.00 96.38 73 VAL A CA 1
ATOM 583 C C . VAL A 1 73 ? -10.573 -6.603 1.714 1.00 96.38 73 VAL A C 1
ATOM 585 O O . VAL A 1 73 ? -9.600 -7.251 2.095 1.00 96.38 73 VAL A O 1
ATOM 588 N N . THR A 1 74 ? -11.554 -6.211 2.523 1.00 95.06 74 THR A N 1
ATOM 589 C CA . THR A 1 74 ? -11.569 -6.423 3.976 1.00 95.06 74 THR A CA 1
ATOM 590 C C . THR A 1 74 ? -11.747 -7.898 4.340 1.00 95.06 74 THR A C 1
ATOM 592 O O . THR A 1 74 ? -12.595 -8.585 3.770 1.00 95.06 74 THR A O 1
ATOM 595 N N . ASP A 1 75 ? -10.978 -8.368 5.321 1.00 94.06 75 ASP A N 1
ATOM 596 C CA . ASP A 1 75 ? -11.215 -9.642 6.005 1.00 94.06 75 ASP A CA 1
ATOM 597 C C . ASP A 1 75 ? -12.317 -9.447 7.058 1.00 94.06 75 ASP A C 1
ATOM 599 O O . ASP A 1 75 ? -12.188 -8.608 7.947 1.00 94.06 75 ASP A O 1
ATOM 603 N N . THR A 1 76 ? -13.417 -10.194 6.956 1.00 88.12 76 THR A N 1
ATOM 604 C CA . THR A 1 76 ? -14.571 -10.049 7.857 1.00 88.12 76 THR A CA 1
ATOM 605 C C . THR A 1 76 ? -14.373 -10.701 9.223 1.00 88.12 76 THR A C 1
ATOM 607 O O . THR A 1 76 ? -15.143 -10.418 10.135 1.00 88.12 76 THR A O 1
ATOM 610 N N . GLU A 1 77 ? -13.366 -11.564 9.379 1.00 91.94 77 GLU A N 1
ATOM 611 C CA . GLU A 1 77 ? -13.120 -12.317 10.618 1.00 91.94 77 GLU A CA 1
ATOM 612 C C . GLU A 1 77 ? -12.136 -11.608 11.563 1.00 91.94 77 GLU A C 1
ATOM 614 O O . GLU A 1 77 ? -11.909 -12.053 12.689 1.00 91.94 77 GLU A O 1
ATOM 619 N N . ARG A 1 78 ? -11.510 -10.515 11.114 1.00 88.44 78 ARG A N 1
ATOM 620 C CA . ARG A 1 78 ? -10.476 -9.782 11.853 1.00 88.44 78 ARG A CA 1
ATOM 621 C C . ARG A 1 78 ? -10.850 -8.311 11.991 1.00 88.44 78 ARG A C 1
ATOM 623 O O . ARG A 1 78 ? -11.331 -7.692 11.054 1.00 88.44 78 ARG A O 1
ATOM 630 N N . GLU A 1 79 ? -10.572 -7.741 13.161 1.00 87.00 79 GLU A N 1
ATOM 631 C CA . GLU A 1 79 ? -11.010 -6.379 13.502 1.00 87.00 79 GLU A CA 1
ATOM 632 C C . GLU A 1 79 ? -9.988 -5.273 13.179 1.00 87.00 79 GLU A C 1
ATOM 634 O O . GLU A 1 79 ? -10.304 -4.095 13.337 1.00 87.00 79 GLU A O 1
ATOM 639 N N . THR A 1 80 ? -8.758 -5.600 12.758 1.00 93.94 80 THR A N 1
ATOM 640 C CA . THR A 1 80 ? -7.751 -4.559 12.476 1.00 93.94 80 THR A CA 1
ATOM 641 C C . THR A 1 80 ? -8.034 -3.853 11.150 1.00 93.94 80 THR A C 1
ATOM 643 O O . THR A 1 80 ? -8.497 -4.462 10.190 1.00 93.94 80 THR A O 1
ATOM 646 N N . GLU A 1 81 ? -7.737 -2.553 11.070 1.00 94.62 81 GLU A N 1
ATOM 647 C CA . GLU A 1 81 ? -8.020 -1.740 9.876 1.00 94.62 81 GLU A CA 1
ATOM 648 C C . GLU A 1 81 ? -7.336 -2.278 8.606 1.00 94.62 81 GLU A C 1
ATOM 650 O O . GLU A 1 81 ? -7.892 -2.196 7.513 1.00 94.62 81 GLU A O 1
ATOM 655 N N . ASP A 1 82 ? -6.142 -2.848 8.740 1.00 95.94 82 ASP A N 1
ATOM 656 C CA . ASP A 1 82 ? -5.375 -3.460 7.657 1.00 95.94 82 ASP A CA 1
ATOM 657 C C . ASP A 1 82 ? -5.647 -4.958 7.463 1.00 95.94 82 ASP A C 1
ATOM 659 O O . ASP A 1 82 ? -4.968 -5.595 6.655 1.00 95.94 82 ASP A O 1
ATOM 663 N N . ALA A 1 83 ? -6.624 -5.529 8.174 1.00 95.88 83 ALA A N 1
ATOM 664 C CA . ALA A 1 83 ? -7.019 -6.912 7.977 1.00 95.88 83 ALA A CA 1
ATOM 665 C C . ALA A 1 83 ? -7.748 -7.071 6.642 1.00 95.88 83 ALA A C 1
ATOM 667 O O . ALA A 1 83 ? -8.901 -6.674 6.465 1.00 95.88 83 ALA A O 1
ATOM 668 N N . GLY A 1 84 ? -7.050 -7.656 5.680 1.00 95.25 84 GLY A N 1
ATOM 669 C CA . GLY A 1 84 ? -7.569 -7.848 4.342 1.00 95.25 84 GLY A CA 1
ATOM 670 C C . GLY A 1 84 ? -6.468 -8.176 3.356 1.00 95.25 84 GLY A C 1
ATOM 671 O O . GLY A 1 84 ? -5.342 -8.521 3.723 1.00 95.25 84 GLY A O 1
ATOM 672 N N . VAL A 1 85 ? -6.811 -8.052 2.083 1.00 96.31 85 VAL A N 1
ATOM 673 C CA . VAL A 1 85 ? -5.886 -8.221 0.967 1.00 96.31 85 VAL A CA 1
ATOM 674 C C . VAL A 1 85 ? -5.936 -7.003 0.059 1.00 96.31 85 VAL A C 1
ATOM 676 O O . VAL A 1 85 ? -6.952 -6.313 -0.029 1.00 96.31 85 VAL A O 1
ATOM 679 N N . LEU A 1 86 ? -4.829 -6.754 -0.636 1.00 96.69 86 LEU A N 1
ATOM 680 C CA . LEU A 1 86 ? -4.741 -5.725 -1.661 1.00 96.69 86 LEU A CA 1
ATOM 681 C C . LEU A 1 86 ? -4.676 -6.395 -3.032 1.00 96.69 86 LEU A C 1
ATOM 683 O O . LEU A 1 86 ?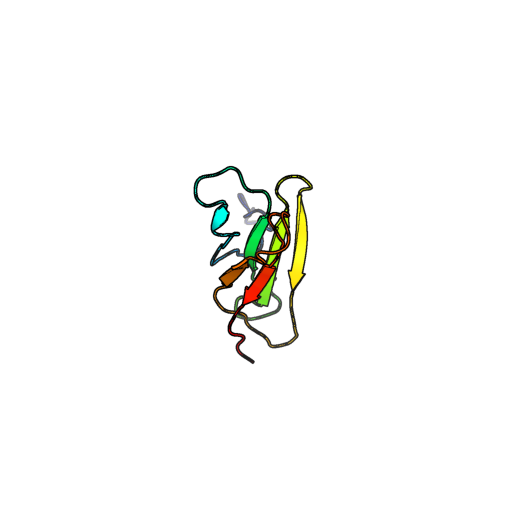 -3.796 -7.218 -3.281 1.00 96.69 86 LEU A O 1
ATOM 687 N N . LEU A 1 87 ? -5.613 -6.053 -3.910 1.00 96.69 87 LEU A N 1
ATOM 688 C CA . LEU A 1 87 ? -5.666 -6.540 -5.284 1.00 96.69 87 LEU A CA 1
ATOM 689 C C . LEU A 1 87 ? -5.196 -5.434 -6.224 1.00 96.69 87 LEU A C 1
ATOM 691 O O . LEU A 1 87 ? -5.681 -4.313 -6.136 1.00 96.69 87 LEU A O 1
ATOM 695 N N . SER A 1 88 ? -4.272 -5.736 -7.130 1.00 95.31 88 SER A N 1
ATOM 696 C CA . SER A 1 88 ? -3.848 -4.823 -8.194 1.00 95.31 88 SER A CA 1
ATOM 697 C C . SER A 1 88 ? -3.502 -5.635 -9.438 1.00 95.31 88 SER A C 1
ATOM 699 O O . SER A 1 88 ? -2.988 -6.752 -9.336 1.00 95.31 88 SER A O 1
ATOM 701 N N . VAL A 1 89 ? -3.813 -5.092 -10.613 1.00 95.25 89 VAL A N 1
ATOM 702 C CA . VAL A 1 89 ? -3.364 -5.659 -11.888 1.00 95.25 89 VAL A CA 1
ATOM 703 C C . VAL A 1 89 ? -1.948 -5.163 -12.139 1.00 95.25 89 VAL A C 1
ATOM 705 O O . VAL A 1 89 ? -1.705 -3.959 -12.140 1.00 95.25 89 VAL A O 1
ATOM 708 N N . VAL A 1 90 ? -1.022 -6.092 -12.352 1.00 93.38 90 VAL A N 1
ATOM 709 C 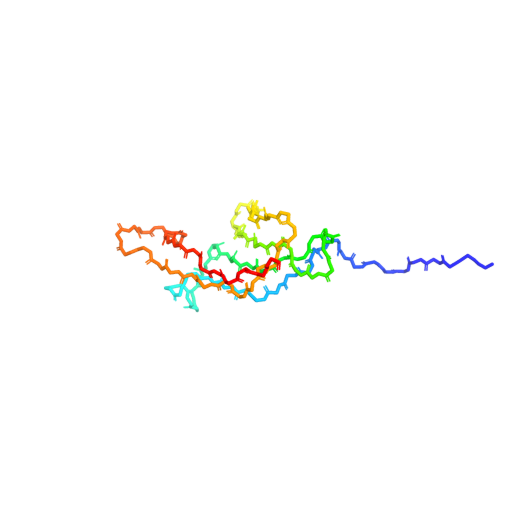CA . VAL A 1 90 ? 0.391 -5.791 -12.579 1.00 93.38 90 VAL A CA 1
ATOM 710 C C . VAL A 1 90 ? 0.717 -6.000 -14.051 1.00 93.38 90 VAL A C 1
ATOM 712 O O . VAL A 1 90 ? 0.408 -7.052 -14.610 1.00 93.38 90 VAL A O 1
ATOM 715 N N . LEU A 1 91 ? 1.321 -4.984 -14.666 1.00 88.62 91 LEU A N 1
ATOM 716 C CA . LEU A 1 91 ? 1.949 -5.088 -15.977 1.00 88.62 91 LEU A CA 1
ATOM 717 C C . LEU A 1 91 ? 3.385 -5.597 -15.807 1.00 88.62 91 LEU A C 1
ATOM 719 O O . LEU A 1 91 ? 4.112 -5.059 -14.972 1.00 88.62 91 LEU A O 1
ATOM 723 N N . ASP A 1 92 ? 3.746 -6.600 -16.602 1.00 83.50 92 ASP A N 1
ATOM 724 C CA . ASP A 1 92 ? 5.104 -7.137 -16.788 1.00 83.50 92 ASP A CA 1
ATOM 725 C C . ASP A 1 92 ? 5.675 -6.661 -18.135 1.00 83.50 92 ASP A C 1
ATOM 727 O O . ASP A 1 92 ? 4.872 -6.552 -19.098 1.00 83.50 92 ASP A O 1
#

Foldseek 3Di:
DDDDDPDDDDLAFDWAQKDFQPVQVVHDDFWIKTQTCPPLDPAGFWIWIAGNPVRDIDIDGDPPKHWDHWDWDADPVDDDRNHTDIDTDIDD

Secondary structure (DSSP, 8-state):
-PPP------SPPPEEEEE--GGGTTS--SEEEEEE--SSSSS--EEEEEETTT--EEEE--TT-EE---EEEE-TT--STT-EEEE--EE-

pLDDT: mean 87.95, std 12.13, range [47.16, 97.69]

Sequence (92 aa):
MIASVEWATSETPPLELPTLNPAYLTRPHRYTYVVVGRGKSTFLDGIMKFDSETRETLFWTEHAQSPGEPIFVTDTERETEDAGVLLSVVLD